Protein AF-A0AA88U857-F1 (afdb_monomer)

pLDDT: mean 83.34, std 15.75, range [35.75, 98.12]

Solvent-accessible surface area (backbone atoms only — not comparable to full-atom values): 5074 Å² total; per-residue (Å²): 140,66,65,67,61,53,55,52,50,54,52,49,47,67,70,60,77,80,83,66,95,87,70,60,60,61,69,77,71,50,63,77,88,57,68,84,80,66,59,66,68,62,48,52,52,50,51,55,52,50,52,38,62,62,42,85,53,72,87,72,30,65,53,71,70,55,50,52,51,56,71,74,49,71,78,78,85,126

Foldseek 3Di:
DPVVVVLVVLVCLVVVPPDDPDDRSLVVVDDCVCPPVDDPLLSVLVNVLVSQCPDPPPVSHDDVVVSVVSNVCSDPDD

Sequence (78 aa):
MENGRLVTWVREKIHGRAESGEASWIEEIVDPTMGSEYDVGRMEVLVKVALQCAEEDKDARPSMSQVVDMLLRPQEED

Secondary structure (DSSP, 8-state):
--HHHHHHHHHHHHH-TTS-TT--TTTTTS-GGGTT-S-HHHHHHHHHHHHHHT-SSTTTSPPHHHHHHHHH------

Nearest PDB structures (foldseek):
  9gfz-assembly2_B  TM=7.859E-01  e=3.104E-01  Medicago truncatula
  9gb9-assembly3_C  TM=7.576E-01  e=8.789E-01  Lotus japonicus
  9gfz-assembly1_A  TM=7.873E-01  e=1.243E+00  Medicago truncatula
  6o95-assembly4_D  TM=7.551E-01  e=1.108E+00  Homo sapiens
  4i93-assembly2_B  TM=7.441E-01  e=1.243E+00  Arabidopsis thaliana

Organism: NCBI:txid112253

Radius of gyration: 13.79 Å; Cα contacts (8 Å, |Δi|>4): 29; chains: 1; bounding box: 28×25×35 Å

Structure (mmCIF, N/CA/C/O backbone):
data_AF-A0AA88U857-F1
#
_entry.id   AF-A0AA88U857-F1
#
loop_
_atom_site.group_PDB
_atom_site.id
_atom_site.type_symbol
_atom_site.label_atom_id
_atom_site.label_alt_id
_atom_site.label_comp_id
_atom_site.label_asym_id
_atom_site.label_entity_id
_atom_site.label_seq_id
_atom_site.pdbx_PDB_ins_code
_atom_site.Cartn_x
_atom_site.Cartn_y
_atom_site.Cartn_z
_atom_site.occupancy
_atom_site.B_iso_or_equiv
_atom_site.auth_seq_id
_atom_site.auth_comp_id
_atom_site.auth_asym_id
_atom_site.auth_atom_id
_atom_site.pdbx_PDB_model_num
ATOM 1 N N . MET A 1 1 ? 11.078 1.754 18.668 1.00 46.19 1 MET A N 1
ATOM 2 C CA . MET A 1 1 ? 10.243 2.548 17.743 1.00 46.19 1 MET A CA 1
ATOM 3 C C . MET A 1 1 ? 11.073 2.768 16.491 1.00 46.19 1 MET A C 1
ATOM 5 O O . MET A 1 1 ? 11.823 3.728 16.435 1.00 46.19 1 MET A O 1
ATOM 9 N N . GLU A 1 2 ? 11.046 1.828 15.549 1.00 57.44 2 GLU A N 1
ATOM 10 C CA . GLU A 1 2 ? 11.879 1.897 14.330 1.00 57.44 2 GLU A CA 1
ATOM 11 C C . GLU A 1 2 ? 11.028 2.024 13.052 1.00 57.44 2 GLU A C 1
ATOM 13 O O . GLU A 1 2 ? 11.503 2.561 12.056 1.00 57.44 2 GLU A O 1
ATOM 18 N N . ASN A 1 3 ? 9.736 1.669 13.106 1.00 58.12 3 ASN A N 1
ATOM 19 C CA . ASN A 1 3 ? 8.825 1.723 11.952 1.00 58.12 3 ASN A CA 1
ATOM 20 C C . ASN A 1 3 ? 8.467 3.150 11.500 1.00 58.12 3 ASN A C 1
ATOM 22 O O . ASN A 1 3 ? 8.299 3.376 10.305 1.00 58.12 3 ASN A O 1
ATOM 26 N N . GLY A 1 4 ? 8.393 4.125 12.417 1.00 66.88 4 GLY A N 1
ATOM 27 C CA . GLY A 1 4 ? 8.052 5.512 12.061 1.00 66.88 4 GLY A CA 1
ATOM 28 C C . GLY A 1 4 ? 9.073 6.154 11.115 1.00 66.88 4 GLY A C 1
ATOM 29 O O . GLY A 1 4 ? 8.705 6.900 10.215 1.00 66.88 4 GLY A O 1
ATOM 30 N N . ARG A 1 5 ? 10.358 5.792 11.242 1.00 84.50 5 ARG A N 1
ATOM 31 C CA . ARG A 1 5 ? 11.417 6.303 10.359 1.00 84.50 5 ARG A CA 1
ATOM 32 C C . ARG A 1 5 ? 11.249 5.809 8.921 1.00 84.50 5 ARG A C 1
ATOM 34 O O . ARG A 1 5 ? 11.470 6.579 7.993 1.00 84.50 5 ARG A O 1
ATOM 41 N N . LEU A 1 6 ? 10.852 4.548 8.746 1.00 89.38 6 LEU A N 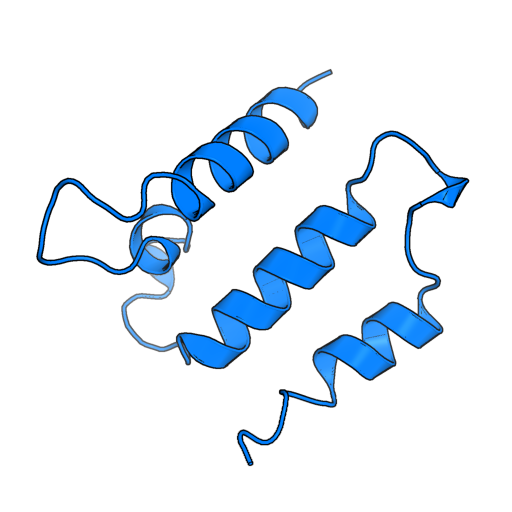1
ATOM 42 C CA . LEU A 1 6 ? 10.636 3.966 7.423 1.00 89.38 6 LEU A CA 1
ATOM 43 C C . LEU A 1 6 ? 9.400 4.570 6.747 1.00 89.38 6 LEU A C 1
ATOM 45 O O . LEU A 1 6 ? 9.486 4.988 5.598 1.00 89.38 6 LEU A O 1
ATOM 49 N N . VAL A 1 7 ? 8.275 4.671 7.465 1.00 91.12 7 VAL A N 1
ATOM 50 C CA . VAL A 1 7 ? 7.028 5.244 6.924 1.00 91.12 7 VAL A CA 1
ATOM 51 C C . VAL A 1 7 ? 7.236 6.691 6.475 1.00 91.12 7 VAL A C 1
ATOM 53 O O . VAL A 1 7 ? 6.832 7.048 5.369 1.00 91.12 7 VAL A O 1
ATOM 56 N N . THR A 1 8 ? 7.910 7.511 7.286 1.00 91.19 8 THR A N 1
ATOM 57 C CA . THR A 1 8 ? 8.244 8.895 6.918 1.00 91.19 8 THR A CA 1
ATOM 58 C C . THR A 1 8 ? 9.117 8.952 5.667 1.00 91.19 8 THR A C 1
ATOM 60 O O . THR A 1 8 ? 8.792 9.688 4.741 1.00 91.19 8 THR A O 1
ATOM 63 N N . TRP A 1 9 ? 10.162 8.125 5.586 1.00 91.75 9 TRP A N 1
ATOM 64 C CA . TRP A 1 9 ? 11.044 8.084 4.419 1.00 91.75 9 TRP A CA 1
ATOM 65 C C . TRP A 1 9 ? 10.313 7.665 3.132 1.00 91.75 9 TRP A C 1
ATOM 67 O O . TRP A 1 9 ? 10.484 8.298 2.093 1.00 91.75 9 TRP A O 1
ATOM 77 N N . VAL A 1 10 ? 9.438 6.652 3.190 1.00 92.06 10 VAL A N 1
ATOM 78 C CA . VAL A 1 10 ? 8.625 6.251 2.026 1.00 92.06 10 VAL A CA 1
ATOM 79 C C . VAL A 1 10 ? 7.700 7.393 1.590 1.00 92.06 10 VAL A C 1
ATOM 81 O O . VAL A 1 10 ? 7.578 7.667 0.396 1.00 92.06 10 VAL A O 1
ATOM 84 N N . ARG A 1 11 ? 7.081 8.111 2.539 1.00 91.12 11 ARG A N 1
ATOM 85 C CA . ARG A 1 11 ? 6.264 9.296 2.225 1.00 91.12 11 ARG A CA 1
ATOM 86 C C . ARG A 1 11 ? 7.100 10.381 1.545 1.00 91.12 11 ARG A C 1
ATOM 88 O O . ARG A 1 11 ? 6.629 10.961 0.572 1.00 91.12 11 ARG A O 1
ATOM 95 N N . GLU A 1 12 ? 8.322 10.642 1.998 1.00 89.94 12 GLU A N 1
ATOM 96 C CA . GLU A 1 12 ? 9.228 11.609 1.359 1.00 89.94 12 GLU A CA 1
ATOM 97 C C . GLU A 1 12 ? 9.546 11.222 -0.093 1.00 89.94 12 GLU A C 1
ATOM 99 O O . GLU A 1 12 ? 9.481 12.081 -0.973 1.00 89.94 12 GLU A O 1
ATOM 104 N N . LYS A 1 13 ? 9.795 9.935 -0.375 1.00 88.81 13 LYS A N 1
ATOM 105 C CA . LYS A 1 13 ? 10.033 9.436 -1.743 1.00 88.81 13 LYS A CA 1
ATOM 106 C C . LYS A 1 13 ? 8.840 9.638 -2.676 1.00 88.81 13 LYS A C 1
ATOM 108 O O . LYS A 1 13 ? 9.031 10.047 -3.816 1.00 88.81 13 LYS A O 1
ATOM 113 N N . ILE A 1 14 ? 7.616 9.443 -2.182 1.00 87.00 14 ILE A N 1
ATOM 114 C CA . ILE A 1 14 ? 6.387 9.678 -2.961 1.00 87.00 14 ILE A CA 1
ATOM 115 C C . ILE A 1 14 ? 6.225 11.164 -3.328 1.00 87.00 14 ILE A C 1
ATOM 117 O O . ILE A 1 14 ? 5.826 11.488 -4.447 1.00 87.00 14 ILE A O 1
ATOM 121 N N . HIS A 1 15 ? 6.524 12.078 -2.397 1.00 79.38 15 HIS A N 1
ATOM 122 C CA . HIS A 1 15 ? 6.334 13.520 -2.602 1.00 79.38 15 HIS A CA 1
ATOM 123 C C . HIS A 1 15 ? 7.517 14.198 -3.314 1.00 79.38 15 HIS A C 1
ATOM 125 O O . HIS A 1 15 ? 7.329 15.236 -3.944 1.00 79.38 15 HIS A O 1
ATOM 131 N N . GLY A 1 16 ? 8.717 13.613 -3.272 1.00 73.44 16 GLY A N 1
ATOM 132 C CA . GLY A 1 16 ? 9.947 14.127 -3.893 1.00 73.44 16 GLY A CA 1
ATOM 133 C C . GLY A 1 16 ? 10.028 13.991 -5.421 1.00 73.44 16 GLY A C 1
ATOM 134 O O . GLY A 1 16 ? 11.121 14.041 -5.976 1.00 73.44 16 GLY A O 1
ATOM 135 N N . ARG A 1 17 ? 8.887 13.834 -6.103 1.00 59.50 17 ARG A N 1
ATOM 136 C CA . ARG A 1 17 ? 8.687 13.429 -7.513 1.00 59.50 17 ARG A CA 1
ATOM 137 C C . ARG A 1 17 ? 9.349 14.318 -8.595 1.00 59.50 17 ARG A C 1
ATOM 139 O O . ARG A 1 17 ? 9.058 14.120 -9.769 1.00 59.50 17 ARG A O 1
ATOM 146 N N . ALA A 1 18 ? 10.159 15.323 -8.251 1.00 52.81 18 ALA A N 1
ATOM 147 C CA . ALA A 1 18 ? 10.386 16.480 -9.125 1.00 52.81 18 ALA A CA 1
ATOM 148 C C . ALA A 1 18 ? 11.838 16.817 -9.530 1.00 52.81 18 ALA A C 1
ATOM 150 O O . ALA A 1 18 ? 11.989 17.717 -10.352 1.00 52.81 18 ALA A O 1
ATOM 151 N N . GLU A 1 19 ? 12.896 16.153 -9.038 1.00 54.41 19 GLU A N 1
ATOM 152 C CA . GLU A 1 19 ? 14.271 16.673 -9.260 1.00 54.41 19 GLU A CA 1
ATOM 153 C C . GLU A 1 19 ? 15.286 15.754 -9.960 1.00 54.41 19 GLU A C 1
ATOM 155 O O . GLU A 1 19 ? 16.405 16.185 -10.234 1.00 54.41 19 GLU A O 1
ATOM 160 N N . SER A 1 20 ? 14.947 14.525 -10.343 1.00 53.75 20 SER A N 1
ATOM 161 C CA . SER A 1 20 ? 15.842 13.732 -11.199 1.00 53.75 20 SER A CA 1
ATOM 162 C C . SER A 1 20 ? 15.038 12.866 -12.146 1.00 53.75 20 SER A C 1
ATOM 164 O O . SER A 1 20 ? 14.410 11.892 -11.746 1.00 53.75 20 SER A O 1
ATOM 166 N N . GLY A 1 21 ? 15.025 13.258 -13.419 1.00 55.75 21 GLY A N 1
ATOM 167 C CA . GLY A 1 21 ? 14.584 12.362 -14.474 1.00 55.75 21 GLY A CA 1
ATOM 168 C C . GLY A 1 21 ? 15.525 11.167 -14.497 1.00 55.75 21 GLY A C 1
ATOM 169 O O . GLY A 1 21 ? 16.709 11.368 -14.727 1.00 55.75 21 GLY A O 1
ATOM 170 N N . GLU A 1 22 ? 15.003 9.983 -14.174 1.00 57.97 22 GLU A N 1
ATOM 171 C CA . GLU A 1 22 ? 15.256 8.712 -14.879 1.00 57.97 22 GLU A CA 1
ATOM 172 C C . GLU A 1 22 ? 14.731 7.482 -14.110 1.00 57.97 22 GLU A C 1
ATOM 174 O O . GLU A 1 22 ? 14.500 6.467 -14.755 1.00 57.97 22 GLU A O 1
ATOM 179 N N . ALA A 1 23 ? 14.430 7.563 -12.803 1.00 64.00 23 ALA A N 1
ATOM 180 C CA . ALA A 1 23 ? 13.913 6.424 -12.025 1.00 64.00 23 ALA A CA 1
ATOM 181 C C . ALA A 1 23 ? 12.531 6.692 -11.404 1.00 64.00 23 ALA A C 1
ATOM 183 O O . ALA A 1 23 ? 12.249 7.786 -10.907 1.00 64.00 23 ALA A O 1
ATOM 184 N N . SER A 1 24 ? 11.653 5.687 -11.425 1.00 79.44 24 SER A N 1
ATOM 185 C CA . SER A 1 24 ? 10.390 5.739 -10.680 1.00 79.44 24 SER A CA 1
ATOM 186 C C . SER A 1 24 ? 10.705 5.675 -9.185 1.00 79.44 24 SER A C 1
ATOM 188 O O . SER A 1 24 ? 11.495 4.836 -8.770 1.00 79.44 24 SER A O 1
ATOM 190 N N . TRP A 1 25 ? 10.056 6.484 -8.341 1.00 87.88 25 TRP A N 1
ATOM 191 C CA . TRP A 1 25 ? 10.232 6.415 -6.876 1.00 87.88 25 TRP A CA 1
ATOM 192 C C . TRP A 1 25 ? 9.976 5.003 -6.310 1.00 87.88 25 TRP A C 1
ATOM 194 O O . TRP A 1 25 ? 10.473 4.665 -5.239 1.00 87.88 25 TRP A O 1
ATOM 204 N N . ILE A 1 26 ? 9.218 4.174 -7.040 1.00 89.38 26 ILE A N 1
ATOM 205 C CA . ILE A 1 26 ? 9.019 2.750 -6.758 1.00 89.38 26 ILE A CA 1
ATOM 206 C C . ILE A 1 26 ? 10.347 1.979 -6.792 1.00 89.38 26 ILE A C 1
ATOM 208 O O . ILE A 1 26 ? 1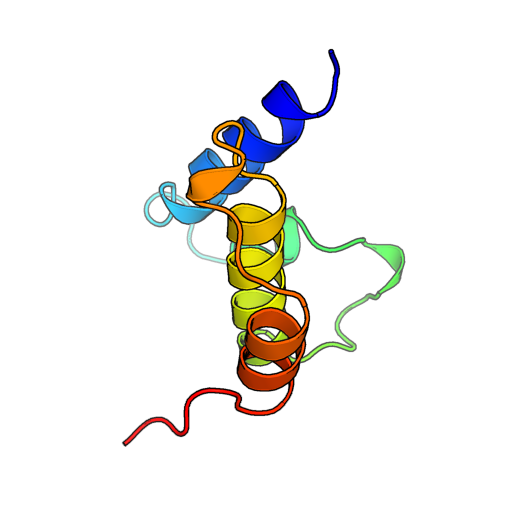0.611 1.176 -5.903 1.00 89.38 26 ILE A O 1
ATOM 212 N N . GLU A 1 27 ? 11.210 2.241 -7.769 1.00 87.38 27 GLU A N 1
ATOM 213 C CA . GLU A 1 27 ? 12.507 1.566 -7.910 1.00 87.38 27 GLU A CA 1
ATOM 214 C C . GLU A 1 27 ? 13.451 1.892 -6.746 1.00 87.38 27 GLU A C 1
ATOM 216 O O . GLU A 1 27 ? 14.319 1.093 -6.410 1.00 87.38 27 GLU A O 1
ATOM 221 N N . GLU A 1 28 ? 13.259 3.038 -6.088 1.00 87.88 28 GLU A N 1
ATOM 222 C CA . GLU A 1 28 ? 14.045 3.430 -4.915 1.00 87.88 28 GLU A CA 1
ATOM 223 C C . GLU A 1 28 ? 13.633 2.698 -3.631 1.00 87.88 28 GLU A C 1
ATOM 225 O O . GLU A 1 28 ? 14.398 2.683 -2.664 1.00 87.88 28 GLU A O 1
ATOM 230 N N . ILE A 1 29 ? 12.424 2.130 -3.594 1.00 89.38 29 ILE A N 1
ATOM 231 C CA . ILE A 1 29 ? 11.862 1.480 -2.401 1.00 89.38 29 ILE A CA 1
ATOM 232 C C . ILE A 1 29 ? 11.724 -0.037 -2.543 1.00 89.38 29 ILE A C 1
ATOM 234 O O . ILE A 1 29 ? 11.641 -0.731 -1.529 1.00 89.38 29 ILE A O 1
ATOM 238 N N . VAL A 1 30 ? 11.658 -0.552 -3.774 1.00 88.88 30 VAL A N 1
ATOM 239 C CA . VAL A 1 30 ? 11.546 -1.986 -4.041 1.00 88.88 30 VAL A CA 1
ATOM 240 C C . VAL A 1 30 ? 12.873 -2.674 -3.739 1.00 88.88 30 VAL A C 1
ATOM 242 O O . VAL A 1 30 ? 13.951 -2.124 -3.957 1.00 88.88 30 VAL A O 1
ATOM 245 N N . ASP A 1 31 ? 12.788 -3.898 -3.221 1.00 89.69 31 ASP A N 1
ATOM 246 C CA . ASP A 1 31 ? 13.963 -4.720 -2.965 1.00 89.69 31 ASP A CA 1
ATOM 247 C C . ASP A 1 31 ? 14.740 -4.961 -4.278 1.00 89.69 31 ASP A C 1
ATOM 249 O O . ASP A 1 31 ? 14.168 -5.506 -5.228 1.00 89.69 31 ASP A O 1
ATOM 253 N N . PRO A 1 32 ? 16.042 -4.617 -4.354 1.00 87.75 32 PRO A N 1
ATOM 254 C CA . PRO A 1 32 ? 16.844 -4.801 -5.564 1.00 87.75 32 PRO A CA 1
ATOM 255 C C . PRO A 1 32 ? 16.888 -6.248 -6.076 1.00 87.75 32 PRO A C 1
ATOM 257 O O . PRO A 1 32 ? 17.133 -6.480 -7.259 1.00 87.75 32 PRO A O 1
ATOM 260 N N . THR A 1 33 ? 16.657 -7.234 -5.204 1.00 90.06 33 THR A N 1
ATOM 261 C CA . THR A 1 33 ? 16.626 -8.656 -5.576 1.00 90.06 33 THR A CA 1
ATOM 262 C C . THR A 1 33 ? 15.404 -9.037 -6.408 1.00 90.06 33 THR A C 1
ATOM 264 O O . THR A 1 33 ? 15.441 -10.063 -7.084 1.00 90.06 33 THR A O 1
ATOM 267 N N . MET A 1 34 ? 14.354 -8.208 -6.422 1.00 86.00 34 MET A N 1
ATOM 268 C CA . MET A 1 34 ? 13.193 -8.386 -7.298 1.00 86.00 34 MET A CA 1
ATOM 269 C C . MET A 1 34 ? 13.474 -8.010 -8.763 1.00 86.00 34 MET A C 1
ATOM 271 O O . MET A 1 34 ? 12.645 -8.279 -9.635 1.00 86.00 34 MET A O 1
ATOM 275 N N . GLY A 1 35 ? 14.629 -7.397 -9.052 1.00 79.94 35 GLY A N 1
ATOM 276 C CA . GLY A 1 35 ? 14.992 -6.970 -10.401 1.00 79.94 35 GLY A CA 1
ATOM 277 C C . GLY A 1 35 ? 13.940 -6.035 -11.002 1.00 79.94 35 GLY A C 1
ATOM 278 O O . GLY A 1 35 ? 13.420 -5.162 -10.316 1.00 79.94 35 GLY A O 1
ATOM 279 N N . SER A 1 36 ? 13.611 -6.230 -12.279 1.00 78.00 36 SER A N 1
ATOM 280 C CA . SER A 1 36 ? 12.537 -5.509 -12.981 1.00 78.00 36 SER A CA 1
ATOM 281 C C . SER A 1 36 ? 11.278 -6.366 -13.180 1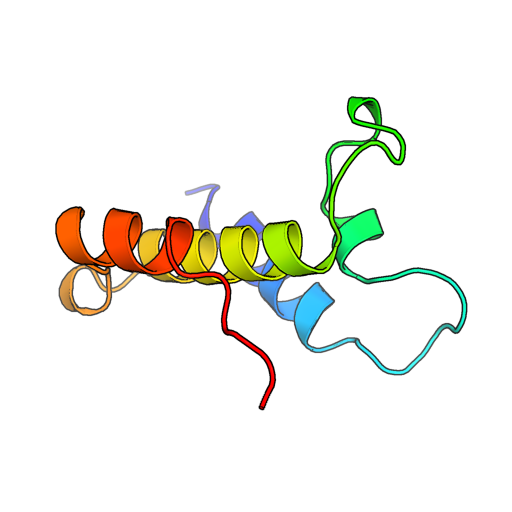.00 78.00 36 SER A C 1
ATOM 283 O O . SER A 1 36 ? 10.468 -6.087 -14.061 1.00 78.00 36 SER A O 1
ATOM 285 N N . GLU A 1 37 ? 11.121 -7.449 -12.412 1.00 84.12 37 GLU A N 1
ATOM 286 C CA . GLU A 1 37 ? 10.033 -8.427 -12.564 1.00 84.12 37 GLU A CA 1
ATOM 287 C C . GLU A 1 37 ? 8.798 -8.058 -11.726 1.00 84.12 37 GLU A C 1
ATOM 289 O O . GLU A 1 37 ? 8.207 -8.889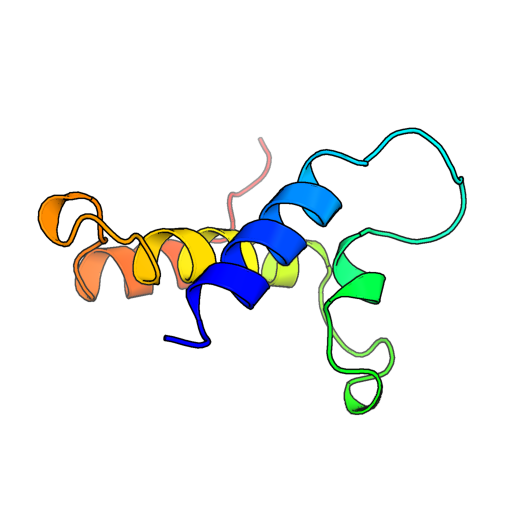 -11.036 1.00 84.12 37 GLU A O 1
ATOM 294 N N . TYR A 1 38 ? 8.392 -6.790 -11.762 1.00 87.06 38 TYR A N 1
ATOM 295 C CA . TYR A 1 38 ? 7.176 -6.337 -11.098 1.00 87.06 38 TYR A CA 1
ATOM 296 C C . TYR A 1 38 ? 6.445 -5.280 -11.918 1.00 87.06 38 TYR A C 1
ATOM 298 O O . TYR A 1 38 ? 7.034 -4.511 -12.673 1.00 87.06 38 TYR A O 1
ATOM 306 N N . ASP A 1 39 ? 5.129 -5.245 -11.744 1.00 89.00 39 ASP A N 1
ATOM 307 C CA . ASP A 1 39 ? 4.289 -4.207 -12.322 1.00 89.00 39 ASP A CA 1
ATOM 308 C C . ASP A 1 39 ? 4.337 -2.957 -11.431 1.00 89.00 39 ASP A C 1
ATOM 310 O O . ASP A 1 39 ? 3.987 -3.012 -10.247 1.00 89.00 39 ASP A O 1
ATOM 314 N N . VAL A 1 40 ? 4.795 -1.837 -11.995 1.00 87.25 40 VAL A N 1
ATOM 315 C CA . VAL A 1 40 ? 4.977 -0.570 -11.269 1.00 87.25 40 VAL A CA 1
ATOM 316 C C . VAL A 1 40 ? 3.649 -0.050 -10.712 1.00 87.25 40 VAL A C 1
ATOM 318 O O . VAL A 1 40 ? 3.614 0.411 -9.572 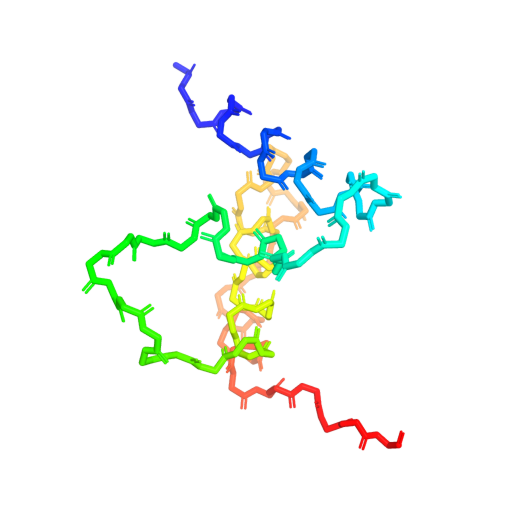1.00 87.25 40 VAL A O 1
ATOM 321 N N . GLY A 1 41 ? 2.548 -0.177 -11.460 1.00 86.88 41 GLY A N 1
ATOM 322 C CA . GLY A 1 41 ? 1.223 0.268 -11.021 1.00 86.88 41 GLY A CA 1
ATOM 323 C C . GLY A 1 41 ? 0.692 -0.564 -9.853 1.00 86.88 41 GLY A C 1
ATOM 324 O O . GLY A 1 41 ? 0.210 -0.028 -8.854 1.00 86.88 41 GLY A O 1
ATOM 325 N N . ARG A 1 42 ? 0.860 -1.889 -9.909 1.00 89.88 42 ARG A N 1
ATOM 326 C CA . ARG A 1 42 ? 0.510 -2.789 -8.798 1.00 89.88 42 ARG A CA 1
ATOM 327 C C . ARG A 1 42 ? 1.380 -2.536 -7.573 1.00 89.88 42 ARG A C 1
ATOM 329 O O . ARG A 1 42 ? 0.875 -2.618 -6.454 1.00 89.88 42 ARG A O 1
ATOM 336 N N . MET A 1 43 ? 2.658 -2.215 -7.767 1.00 91.31 43 MET A N 1
ATOM 337 C CA . MET A 1 43 ? 3.554 -1.867 -6.668 1.00 91.31 43 MET A CA 1
ATOM 338 C C . MET A 1 43 ? 3.157 -0.539 -6.015 1.00 91.31 43 MET A C 1
ATOM 340 O O . MET A 1 43 ? 3.145 -0.434 -4.791 1.00 91.31 43 MET A O 1
ATOM 344 N N . GLU A 1 44 ? 2.737 0.449 -6.805 1.00 90.50 44 GLU A N 1
ATOM 345 C CA . GLU A 1 44 ? 2.194 1.705 -6.286 1.00 90.50 44 GLU A CA 1
ATOM 346 C C . GLU A 1 44 ? 0.950 1.475 -5.416 1.00 90.50 44 GLU A C 1
ATOM 348 O O . GLU A 1 44 ? 0.866 2.015 -4.308 1.00 90.50 44 GLU A O 1
ATOM 353 N N . VAL A 1 45 ? 0.010 0.635 -5.864 1.00 92.56 45 VAL A N 1
ATOM 354 C CA . VAL A 1 45 ? -1.160 0.252 -5.056 1.00 92.56 45 VAL A CA 1
ATOM 355 C C . VAL A 1 45 ? -0.722 -0.435 -3.762 1.00 92.56 45 VAL A C 1
ATOM 357 O O . VAL A 1 45 ? -1.189 -0.063 -2.684 1.00 92.56 45 VAL A O 1
ATOM 360 N N . LEU A 1 46 ? 0.207 -1.392 -3.841 1.00 94.38 46 LEU A N 1
ATOM 361 C CA . LEU A 1 46 ? 0.698 -2.124 -2.674 1.00 94.38 46 LEU A CA 1
ATOM 362 C C . LEU A 1 46 ? 1.309 -1.184 -1.628 1.00 94.38 46 LEU A C 1
ATOM 364 O O . LEU A 1 46 ? 1.007 -1.306 -0.440 1.00 94.38 46 LEU A O 1
ATOM 368 N N . VAL A 1 47 ? 2.123 -0.221 -2.059 1.00 93.44 47 VAL A N 1
ATOM 369 C CA . VAL A 1 47 ? 2.773 0.740 -1.161 1.00 93.44 47 VAL A CA 1
ATOM 370 C C . VAL A 1 47 ? 1.751 1.674 -0.519 1.00 93.44 47 VAL A C 1
ATOM 372 O O . VAL A 1 47 ? 1.818 1.905 0.689 1.00 93.44 47 VAL A O 1
ATOM 375 N N . LYS A 1 48 ? 0.759 2.161 -1.276 1.00 92.69 48 LYS A N 1
ATOM 376 C CA . LYS A 1 48 ? -0.340 2.972 -0.721 1.00 92.69 48 LYS A CA 1
ATOM 377 C C . LYS A 1 48 ? -1.117 2.207 0.353 1.00 92.69 48 LYS A C 1
ATOM 379 O O . LYS A 1 48 ? -1.350 2.746 1.434 1.00 92.69 48 LYS A O 1
ATOM 384 N N . VAL A 1 49 ? -1.466 0.946 0.089 1.00 95.94 49 VAL A N 1
ATOM 385 C CA . VAL A 1 49 ? -2.156 0.082 1.061 1.00 95.94 49 VAL A CA 1
ATOM 386 C C . VAL A 1 49 ? -1.280 -0.162 2.292 1.00 95.94 49 VAL A C 1
ATOM 388 O O . VAL A 1 49 ? -1.758 -0.040 3.418 1.00 95.94 49 VAL A O 1
ATOM 391 N N . ALA A 1 50 ? 0.013 -0.446 2.109 1.00 95.56 50 ALA A N 1
ATOM 392 C CA . ALA A 1 50 ? 0.948 -0.661 3.212 1.00 95.56 50 ALA A CA 1
ATOM 393 C C . ALA A 1 50 ? 1.080 0.578 4.115 1.00 95.56 50 ALA A C 1
ATOM 395 O O . ALA A 1 50 ? 1.082 0.441 5.339 1.00 95.56 50 ALA A O 1
ATOM 396 N N . LEU A 1 51 ? 1.130 1.781 3.530 1.00 94.69 51 LEU A N 1
ATOM 397 C CA . LEU A 1 51 ? 1.164 3.039 4.280 1.00 94.69 51 LEU A CA 1
ATOM 398 C C . LEU A 1 51 ? -0.101 3.246 5.120 1.00 94.69 51 LEU A C 1
ATOM 400 O O . LEU A 1 51 ? 0.018 3.627 6.281 1.00 94.69 51 LEU A O 1
ATOM 404 N N . GLN A 1 52 ? -1.285 2.947 4.574 1.00 95.62 52 GLN A N 1
ATOM 405 C CA . GLN A 1 52 ? -2.546 3.021 5.322 1.00 95.62 52 GLN A CA 1
ATOM 406 C C . GLN A 1 52 ? -2.604 1.989 6.461 1.00 95.62 52 GLN A C 1
ATOM 408 O O . GLN A 1 52 ? -3.033 2.297 7.571 1.00 95.62 52 GLN A O 1
ATOM 413 N N . CYS A 1 53 ? -2.132 0.763 6.222 1.00 97.06 53 CYS A N 1
ATOM 414 C CA . CYS A 1 53 ? -2.027 -0.271 7.257 1.00 97.06 53 CYS A CA 1
ATOM 415 C C . CYS A 1 53 ? -1.072 0.122 8.395 1.00 97.06 53 CYS A C 1
ATOM 417 O O . C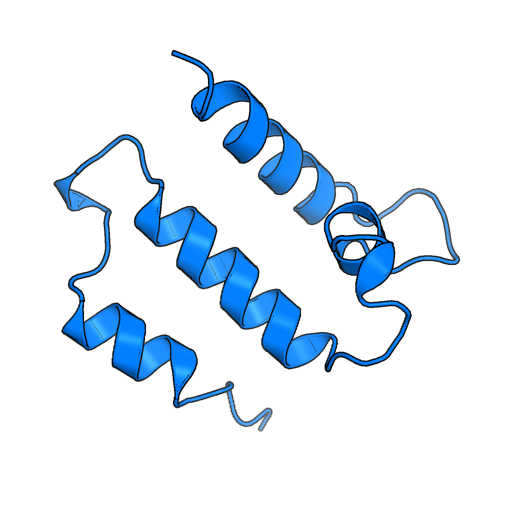YS A 1 53 ? -1.267 -0.302 9.537 1.00 97.06 53 CYS A O 1
ATOM 419 N N . ALA A 1 54 ? -0.040 0.909 8.083 1.00 95.12 54 ALA A N 1
ATOM 420 C CA . ALA A 1 54 ? 1.000 1.333 9.011 1.00 95.12 54 ALA A CA 1
ATOM 421 C C . ALA A 1 54 ? 0.714 2.680 9.701 1.00 95.12 54 ALA A C 1
ATOM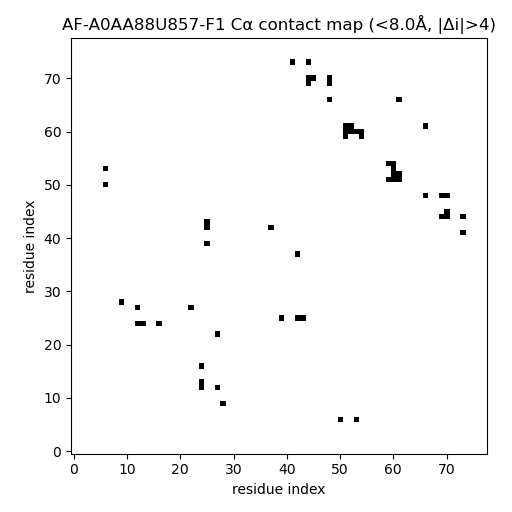 423 O O . ALA A 1 54 ? 1.603 3.193 10.384 1.00 95.12 54 ALA A O 1
ATOM 424 N N . GLU A 1 55 ? -0.490 3.247 9.557 1.00 94.56 55 GLU A N 1
ATOM 425 C CA . GLU A 1 55 ? -0.853 4.496 10.235 1.00 94.56 55 GLU A CA 1
ATOM 426 C C . GLU A 1 55 ? -0.698 4.391 11.758 1.00 94.56 55 GLU A C 1
ATOM 428 O O . GLU A 1 55 ? -1.038 3.381 12.391 1.00 94.56 55 GLU A O 1
ATOM 433 N N . GLU A 1 56 ? -0.181 5.458 12.369 1.00 92.00 56 GLU A N 1
ATOM 434 C CA . GLU A 1 56 ? -0.010 5.522 13.823 1.00 92.00 56 GLU A CA 1
ATOM 435 C C . GLU A 1 56 ? -1.367 5.491 14.526 1.00 92.00 56 GLU A C 1
ATOM 437 O O . GLU A 1 56 ? -1.552 4.737 15.488 1.00 92.00 56 GLU A O 1
ATOM 442 N N . ASP A 1 57 ? -2.331 6.242 13.988 1.00 94.88 57 ASP A N 1
ATOM 443 C CA . ASP A 1 57 ? -3.718 6.189 14.423 1.00 94.88 57 ASP A CA 1
ATOM 444 C C . ASP A 1 57 ? -4.344 4.847 14.023 1.00 94.88 57 ASP A C 1
ATOM 446 O O . ASP A 1 57 ? -4.545 4.542 12.847 1.00 94.88 57 ASP A O 1
ATOM 450 N N . LYS A 1 58 ? -4.672 4.037 15.033 1.00 95.25 58 LYS A N 1
ATOM 451 C CA . LYS A 1 58 ? -5.316 2.732 14.853 1.00 95.25 58 LYS A CA 1
ATOM 452 C C . LYS A 1 58 ? -6.669 2.833 14.148 1.00 95.25 58 LYS A C 1
ATOM 454 O O . LYS A 1 58 ? -7.041 1.879 13.474 1.00 95.25 58 LYS A O 1
ATOM 459 N N . ASP A 1 59 ? -7.385 3.943 14.315 1.00 96.69 59 ASP A N 1
ATOM 460 C CA . ASP A 1 59 ? -8.733 4.119 13.778 1.00 96.69 59 ASP A CA 1
ATOM 461 C C . ASP A 1 59 ? -8.694 4.595 12.314 1.00 96.69 59 ASP A C 1
ATOM 463 O O . ASP A 1 59 ? -9.679 4.445 11.592 1.00 96.69 59 ASP A O 1
ATOM 467 N N . ALA A 1 60 ? -7.538 5.083 11.847 1.00 96.44 60 ALA A N 1
ATOM 468 C CA . ALA A 1 60 ? -7.282 5.398 10.441 1.00 96.44 60 ALA A CA 1
ATOM 469 C C . ALA A 1 60 ? -6.865 4.172 9.604 1.00 96.44 60 ALA A C 1
ATOM 471 O O . ALA A 1 60 ? -6.878 4.233 8.373 1.00 96.44 60 ALA A O 1
ATOM 472 N N . ARG A 1 61 ? -6.494 3.055 10.246 1.00 97.94 61 ARG A N 1
ATOM 473 C CA . ARG A 1 61 ? -6.078 1.835 9.543 1.00 97.94 61 ARG A CA 1
ATOM 474 C C . ARG A 1 61 ? -7.275 1.161 8.866 1.00 97.94 61 ARG A C 1
ATOM 476 O O . ARG A 1 61 ? -8.341 1.053 9.475 1.00 97.94 61 ARG A O 1
ATOM 483 N N . PRO A 1 62 ? -7.109 0.620 7.649 1.00 98.00 62 PRO A N 1
ATOM 484 C CA . PRO A 1 62 ? -8.154 -0.150 6.998 1.00 98.00 62 PRO A CA 1
ATOM 485 C C . PRO A 1 62 ? -8.391 -1.477 7.730 1.00 98.00 62 PRO A C 1
ATOM 487 O O . PRO A 1 62 ? -7.478 -2.097 8.282 1.00 98.00 62 PRO A O 1
ATOM 490 N N . SER A 1 63 ? -9.628 -1.963 7.681 1.00 98.12 63 SER A N 1
ATOM 491 C CA . SER A 1 63 ? -9.937 -3.348 8.039 1.00 98.12 63 SER A CA 1
ATOM 492 C C . SER A 1 63 ? -9.327 -4.321 7.024 1.00 98.12 63 SER A C 1
ATOM 494 O O . SER A 1 63 ? -9.143 -3.991 5.854 1.00 98.12 63 SER A O 1
ATOM 496 N N . MET A 1 64 ? -9.067 -5.565 7.433 1.00 97.81 64 MET A N 1
ATOM 497 C CA . MET A 1 64 ? -8.495 -6.572 6.528 1.00 97.81 64 MET A CA 1
ATOM 498 C C . MET A 1 64 ? -9.373 -6.867 5.303 1.00 97.81 64 MET A C 1
ATOM 500 O O . MET A 1 64 ? -8.842 -7.194 4.246 1.00 97.81 64 MET A O 1
ATOM 504 N N . SER A 1 65 ? -10.699 -6.728 5.407 1.00 97.56 65 SER A N 1
ATOM 505 C CA . SER A 1 65 ? -11.587 -6.845 4.246 1.00 97.56 65 SER A CA 1
ATOM 506 C C . SER A 1 65 ? -11.370 -5.705 3.251 1.00 97.56 65 SER A C 1
ATOM 508 O O . SER A 1 65 ? -11.305 -5.965 2.054 1.00 97.56 65 SER A O 1
ATOM 510 N N . GLN A 1 66 ? -11.192 -4.468 3.729 1.00 97.00 66 GLN A N 1
ATOM 511 C CA . GLN A 1 66 ? -10.820 -3.336 2.876 1.00 97.00 66 GLN A CA 1
ATOM 512 C C . GLN A 1 66 ? -9.437 -3.544 2.252 1.00 97.00 66 GLN A C 1
ATOM 514 O O . GLN A 1 66 ? -9.274 -3.290 1.068 1.00 97.00 66 GLN A O 1
ATOM 519 N N . VAL A 1 67 ? -8.456 -4.054 3.008 1.00 96.81 67 VAL A N 1
ATOM 520 C CA . VAL A 1 67 ? -7.117 -4.376 2.478 1.00 96.81 67 VAL A CA 1
ATOM 521 C C . VAL A 1 67 ? -7.204 -5.358 1.312 1.00 96.81 67 VAL A C 1
ATOM 523 O O . VAL A 1 67 ? -6.627 -5.108 0.259 1.00 96.81 67 VAL A O 1
ATOM 526 N N . VAL A 1 68 ? -7.951 -6.454 1.470 1.00 95.75 68 VAL A N 1
ATOM 527 C CA . VAL A 1 68 ? -8.145 -7.439 0.396 1.00 95.75 68 VAL A CA 1
ATOM 528 C C . VAL A 1 68 ? -8.840 -6.809 -0.812 1.00 95.75 68 VAL A C 1
ATOM 530 O O . VAL A 1 68 ? -8.412 -7.038 -1.940 1.00 95.75 68 VAL A O 1
ATOM 533 N N . ASP A 1 69 ? -9.869 -5.991 -0.589 1.00 95.06 69 ASP A N 1
ATOM 534 C CA . ASP A 1 69 ? -10.590 -5.316 -1.670 1.00 95.06 69 ASP A CA 1
ATOM 535 C C . ASP A 1 69 ? -9.678 -4.367 -2.466 1.00 95.06 69 ASP A C 1
ATOM 537 O O . ASP A 1 69 ? -9.646 -4.428 -3.693 1.00 95.06 69 ASP A O 1
ATOM 541 N N . MET A 1 70 ? -8.859 -3.568 -1.772 1.00 94.44 70 MET A N 1
ATOM 542 C CA . MET A 1 70 ? -7.890 -2.654 -2.387 1.00 94.44 70 MET A CA 1
ATOM 543 C C . MET A 1 70 ? -6.803 -3.388 -3.185 1.00 94.44 70 MET A C 1
ATOM 545 O O . MET A 1 70 ? -6.394 -2.918 -4.241 1.00 94.44 70 MET A O 1
ATOM 549 N N . LEU A 1 71 ? -6.331 -4.544 -2.705 1.00 94.06 71 LEU A N 1
ATOM 550 C CA . LEU A 1 71 ? -5.286 -5.321 -3.385 1.00 94.06 71 LEU A CA 1
ATOM 551 C C . LEU A 1 71 ? -5.800 -6.084 -4.613 1.00 94.06 71 LEU A C 1
ATOM 553 O O . LEU A 1 71 ? -5.033 -6.338 -5.544 1.00 94.06 71 LEU A O 1
ATOM 557 N N . LEU A 1 72 ? -7.0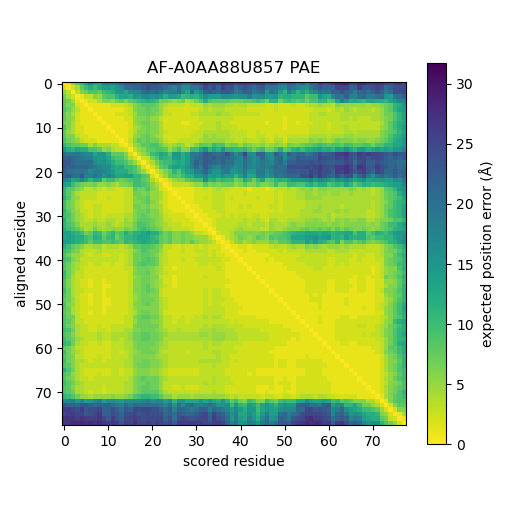73 -6.487 -4.608 1.00 90.06 72 LEU A N 1
ATOM 558 C CA . LEU A 1 72 ? -7.684 -7.253 -5.698 1.00 90.06 72 LEU A CA 1
ATOM 559 C C . LEU A 1 72 ? -8.306 -6.374 -6.785 1.00 90.06 72 LEU A C 1
ATOM 561 O O . LEU A 1 72 ? -8.547 -6.872 -7.883 1.00 90.06 72 LEU A O 1
ATOM 565 N N . ARG A 1 73 ? -8.544 -5.090 -6.503 1.00 79.56 73 ARG A N 1
ATOM 566 C CA . ARG A 1 73 ? -9.047 -4.106 -7.466 1.00 79.56 73 ARG A CA 1
ATOM 567 C C . ARG A 1 73 ? -7.949 -3.091 -7.794 1.00 79.56 73 ARG A C 1
ATOM 569 O O . ARG A 1 73 ? -7.975 -1.987 -7.246 1.00 79.56 73 ARG A O 1
ATOM 576 N N . PRO A 1 74 ? -6.968 -3.430 -8.653 1.00 60.22 74 PRO A N 1
ATOM 577 C CA . PRO A 1 74 ? -6.132 -2.384 -9.227 1.00 60.22 74 PRO A CA 1
ATOM 578 C C . PRO A 1 74 ? -7.086 -1.418 -9.935 1.00 60.22 74 PRO A C 1
ATOM 580 O O . PRO A 1 74 ? -7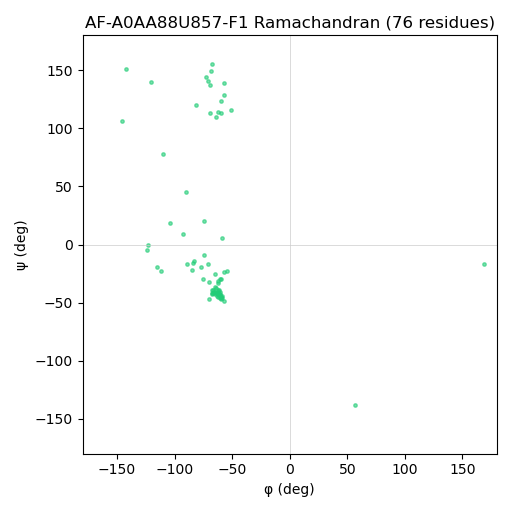.982 -1.880 -10.639 1.00 60.22 74 PRO A O 1
ATOM 583 N N . GLN A 1 75 ? -6.983 -0.115 -9.657 1.00 56.19 75 GLN A N 1
ATOM 584 C CA . GLN A 1 75 ? -7.855 0.874 -10.289 1.00 56.19 75 GLN A CA 1
ATOM 585 C C . GLN A 1 75 ? -7.808 0.647 -11.805 1.00 56.19 75 GLN A C 1
ATOM 587 O O . GLN A 1 75 ? -6.738 0.750 -12.400 1.00 56.19 75 GLN A O 1
ATOM 592 N N . GLU A 1 76 ? -8.938 0.264 -12.403 1.00 49.91 76 GLU A N 1
ATOM 593 C CA . GLU A 1 76 ? -9.124 0.409 -13.841 1.00 49.91 76 GLU A CA 1
ATOM 594 C C . GLU A 1 76 ? -8.990 1.915 -14.100 1.00 49.91 76 GLU A C 1
ATOM 596 O O . GLU A 1 76 ? -9.744 2.714 -13.541 1.00 49.91 76 GLU A O 1
ATOM 601 N N . GLU A 1 77 ? -7.936 2.313 -14.810 1.00 45.12 77 GLU A N 1
ATOM 602 C CA . GLU A 1 77 ? -7.841 3.657 -15.370 1.00 45.12 77 GLU A CA 1
ATOM 603 C C . GLU A 1 77 ? -8.975 3.785 -16.402 1.00 45.12 77 GLU A C 1
ATOM 605 O O . GLU A 1 77 ? -8.944 3.099 -17.425 1.00 45.12 77 GLU A O 1
ATOM 610 N N . ASP A 1 78 ? -9.992 4.599 -16.099 1.00 35.75 78 ASP A N 1
ATOM 611 C CA . ASP A 1 78 ? -10.917 5.156 -17.103 1.00 35.75 78 ASP A CA 1
ATOM 612 C C . ASP A 1 78 ? -10.198 6.206 -17.972 1.00 35.75 78 ASP A C 1
ATOM 614 O O . ASP A 1 78 ? -9.472 7.058 -17.398 1.00 35.75 78 ASP A O 1
#

Mean predicted aligned error: 6.98 Å